Protein AF-A0A968A4W4-F1 (afdb_monomer)

Secondary structure (DSSP, 8-state):
-GGGGTPPEEEEHHHHHHTT--GGGS-TTEEEES-HHHHHHHHHHTTPPP-------

Structure (mmCIF, N/CA/C/O backbone):
data_AF-A0A968A4W4-F1
#
_entry.id   AF-A0A968A4W4-F1
#
loop_
_atom_site.group_PDB
_atom_site.id
_atom_site.type_symbol
_atom_site.label_atom_id
_atom_site.label_alt_id
_atom_site.label_comp_id
_atom_site.label_asym_id
_atom_site.label_entity_id
_atom_site.label_seq_id
_atom_site.pdbx_PDB_ins_code
_atom_site.Cartn_x
_atom_site.Cartn_y
_atom_site.Cartn_z
_atom_site.occupancy
_atom_site.B_iso_or_equiv
_atom_site.auth_seq_id
_atom_site.auth_comp_id
_atom_site.auth_asym_id
_atom_site.auth_atom_id
_atom_site.pdbx_PDB_model_num
ATOM 1 N N . TYR A 1 1 ? -12.579 1.391 -12.155 1.00 77.88 1 TYR A N 1
ATOM 2 C CA . TYR A 1 1 ? -11.665 1.948 -13.181 1.00 77.88 1 TYR A CA 1
ATOM 3 C C . TYR A 1 1 ? -10.211 1.512 -12.987 1.00 77.88 1 TYR A C 1
ATOM 5 O O . TYR A 1 1 ? -9.821 0.554 -13.627 1.00 77.88 1 TYR A O 1
ATOM 13 N N . TYR A 1 2 ? -9.387 2.113 -12.110 1.00 89.00 2 TYR A N 1
ATOM 14 C CA . TYR A 1 2 ? -7.962 1.712 -12.015 1.00 89.00 2 TYR A CA 1
ATOM 15 C C . TYR A 1 2 ? -7.738 0.283 -11.504 1.00 89.00 2 TYR A C 1
ATOM 17 O O . TYR A 1 2 ? -6.850 -0.408 -12.000 1.00 89.00 2 TYR A O 1
ATOM 25 N N . ALA A 1 3 ? -8.567 -0.175 -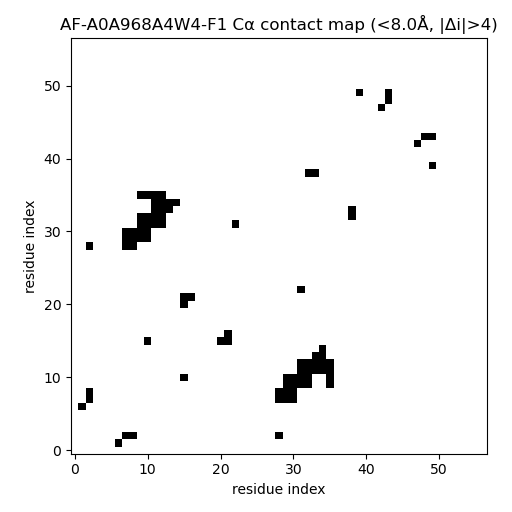10.563 1.00 92.56 3 ALA A N 1
ATOM 26 C CA . ALA A 1 3 ? -8.512 -1.545 -10.052 1.00 92.56 3 ALA A CA 1
ATOM 27 C C . ALA A 1 3 ? -8.741 -2.600 -11.156 1.00 92.56 3 ALA A C 1
ATOM 29 O O . ALA A 1 3 ? -8.168 -3.683 -11.107 1.00 92.56 3 ALA A O 1
ATOM 30 N N . GLU A 1 4 ? -9.499 -2.262 -12.205 1.00 94.56 4 GLU A N 1
ATOM 31 C CA . GLU A 1 4 ? -9.756 -3.153 -13.346 1.00 94.56 4 GLU A CA 1
ATOM 32 C C . GLU A 1 4 ? -8.557 -3.261 -14.307 1.00 94.56 4 GLU A C 1
ATOM 34 O O . GLU A 1 4 ? -8.492 -4.196 -15.099 1.00 94.56 4 GLU A O 1
ATOM 39 N N . PHE A 1 5 ? -7.573 -2.356 -14.224 1.00 95.69 5 PHE A N 1
ATOM 40 C CA . PHE A 1 5 ? -6.354 -2.393 -15.047 1.00 95.69 5 PHE A CA 1
ATOM 41 C C . PHE A 1 5 ? -5.179 -3.125 -14.382 1.00 95.69 5 PHE A C 1
ATOM 43 O O . PHE A 1 5 ? -4.034 -2.977 -14.806 1.00 95.69 5 PHE A O 1
ATOM 50 N N . GLY A 1 6 ? -5.441 -3.906 -13.329 1.00 93.94 6 GLY A N 1
ATOM 51 C CA . GLY A 1 6 ? -4.412 -4.658 -12.606 1.00 93.94 6 GLY A CA 1
ATOM 52 C C . GLY A 1 6 ? -3.643 -3.842 -11.562 1.00 93.94 6 GLY A C 1
ATOM 53 O O . GLY A 1 6 ? -2.632 -4.314 -11.037 1.00 93.94 6 GLY A O 1
ATOM 54 N N . VAL A 1 7 ? -4.109 -2.631 -11.231 1.00 96.00 7 VAL A N 1
ATOM 55 C CA . VAL 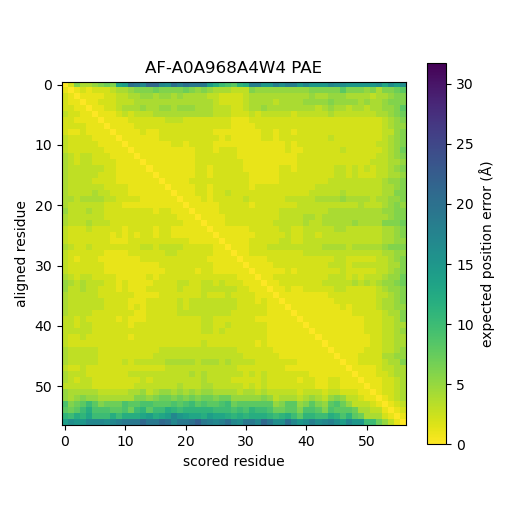A 1 7 ? -3.561 -1.846 -10.116 1.00 96.00 7 VAL A CA 1
ATOM 56 C C . VAL A 1 7 ? -4.116 -2.391 -8.804 1.00 96.00 7 VAL A C 1
ATOM 58 O O . VAL A 1 7 ? -5.324 -2.372 -8.582 1.00 96.00 7 VAL A O 1
ATOM 61 N N . ARG A 1 8 ? -3.228 -2.846 -7.916 1.00 95.75 8 ARG A N 1
ATOM 62 C CA . ARG A 1 8 ? -3.595 -3.294 -6.566 1.00 95.75 8 ARG A CA 1
ATOM 63 C C . ARG A 1 8 ? -3.467 -2.146 -5.578 1.00 95.75 8 ARG A C 1
ATOM 65 O O . ARG A 1 8 ? -2.391 -1.563 -5.445 1.00 95.75 8 ARG A O 1
ATOM 72 N N . PHE A 1 9 ? -4.555 -1.851 -4.880 1.00 96.44 9 PHE A N 1
ATOM 73 C CA . PHE A 1 9 ? -4.608 -0.817 -3.854 1.00 96.44 9 PHE A CA 1
ATOM 74 C C . PHE A 1 9 ? -4.416 -1.462 -2.490 1.00 96.44 9 PHE A C 1
ATOM 76 O O . PHE A 1 9 ? -5.071 -2.454 -2.179 1.00 96.44 9 PHE A O 1
ATOM 83 N N . ARG A 1 10 ? -3.499 -0.912 -1.689 1.00 96.75 10 ARG A N 1
ATOM 84 C CA . ARG A 1 10 ? -3.216 -1.422 -0.347 1.00 96.75 10 ARG A CA 1
ATOM 85 C C . ARG A 1 10 ? -3.329 -0.312 0.686 1.00 96.75 10 ARG A C 1
ATOM 87 O O . ARG A 1 10 ? -2.721 0.743 0.507 1.00 96.75 10 ARG A O 1
ATOM 94 N N . VAL A 1 11 ? -4.068 -0.561 1.762 1.00 97.44 11 VAL A N 1
ATOM 95 C CA . VAL A 1 11 ? -4.229 0.365 2.894 1.00 97.44 11 VAL A CA 1
ATOM 96 C C . VAL A 1 11 ? -3.326 -0.056 4.052 1.00 97.44 11 VAL A C 1
ATOM 98 O O . VAL A 1 11 ? -3.066 -1.237 4.267 1.00 97.44 11 VAL A O 1
ATOM 101 N N . CYS A 1 12 ? -2.812 0.925 4.795 1.00 98.19 12 CYS A N 1
ATOM 102 C CA . CYS A 1 12 ? -2.049 0.684 6.015 1.00 98.19 12 CYS A CA 1
ATOM 103 C C . CYS A 1 12 ? -2.994 0.305 7.162 1.00 98.19 12 CYS A C 1
ATOM 105 O O . CYS A 1 12 ? -3.745 1.160 7.621 1.00 98.19 12 CYS A O 1
ATOM 107 N N . GLY A 1 13 ? -2.903 -0.922 7.671 1.00 97.88 13 GLY A N 1
ATOM 108 C CA . GLY A 1 13 ? -3.725 -1.403 8.784 1.00 97.88 13 GLY A CA 1
ATOM 109 C C . GLY A 1 13 ? -3.505 -0.627 10.085 1.00 97.88 13 GLY A C 1
ATOM 110 O O . GLY A 1 13 ? -4.457 -0.373 10.812 1.00 97.88 13 GLY A O 1
ATOM 111 N N . LEU A 1 14 ? -2.276 -0.167 10.354 1.00 98.19 14 LEU A N 1
ATOM 112 C CA . LEU A 1 14 ? -2.017 0.723 11.497 1.00 98.19 14 LEU A CA 1
ATOM 113 C C . LEU A 1 14 ? -2.788 2.041 11.367 1.00 98.19 14 LEU A C 1
ATOM 115 O O . LEU A 1 14 ? -3.483 2.429 12.294 1.00 98.19 14 LEU A O 1
ATOM 119 N N . ALA A 1 15 ? -2.723 2.685 10.197 1.00 98.00 15 ALA A N 1
ATOM 120 C CA . ALA A 1 15 ? -3.438 3.940 9.980 1.00 98.00 15 ALA A CA 1
ATOM 121 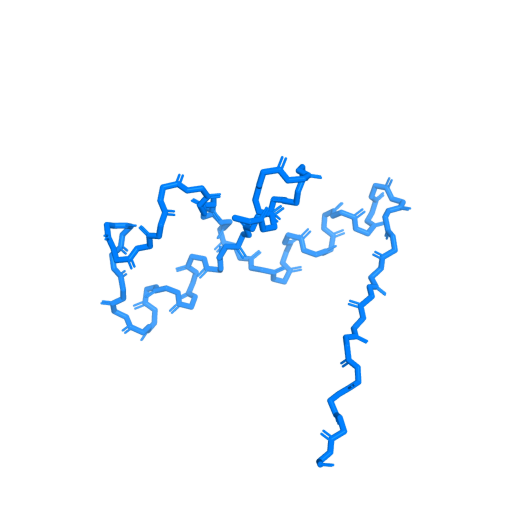C C . ALA A 1 15 ? -4.958 3.725 10.003 1.00 98.00 15 ALA A C 1
ATOM 123 O O . ALA A 1 15 ? -5.668 4.499 10.625 1.00 98.00 15 ALA A O 1
ATOM 124 N N . MET A 1 16 ? -5.454 2.662 9.368 1.00 98.00 16 MET A N 1
ATOM 125 C CA . MET A 1 16 ? -6.865 2.273 9.423 1.00 98.00 16 MET A CA 1
ATOM 126 C C . MET A 1 16 ? -7.374 2.234 10.872 1.00 98.00 16 MET A C 1
ATOM 128 O O . MET A 1 16 ? -8.348 2.912 11.188 1.00 98.00 16 MET A O 1
ATOM 132 N N . ASN A 1 17 ? -6.650 1.540 11.757 1.00 97.50 17 ASN A N 1
ATOM 133 C CA . ASN A 1 17 ? -6.980 1.463 13.180 1.00 97.50 17 ASN A CA 1
ATOM 134 C C . ASN A 1 17 ? -6.879 2.825 13.887 1.00 97.50 17 ASN A C 1
ATOM 136 O O . ASN A 1 17 ? -7.777 3.183 14.643 1.00 97.50 17 ASN A O 1
ATOM 140 N N . ASP A 1 18 ? -5.815 3.59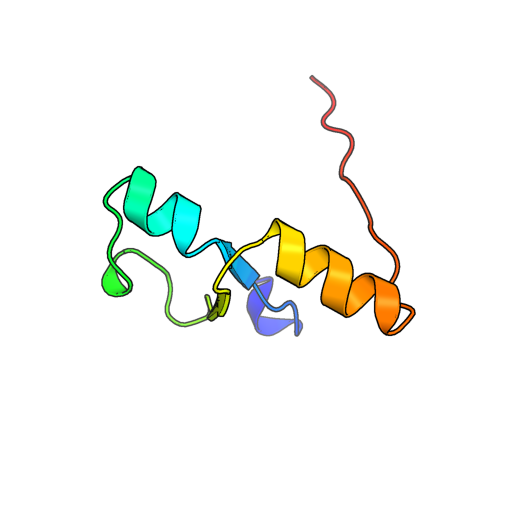5 13.634 1.00 98.19 18 ASP A N 1
ATOM 141 C CA . ASP A 1 18 ? -5.598 4.910 14.258 1.00 98.19 18 ASP A CA 1
ATOM 142 C C . ASP A 1 18 ? -6.705 5.918 13.898 1.00 98.19 18 ASP A C 1
ATOM 144 O O . ASP A 1 18 ? -7.051 6.783 14.705 1.00 98.19 18 ASP A O 1
ATOM 148 N N . PHE A 1 19 ? -7.266 5.804 12.691 1.00 97.75 19 PHE A N 1
ATOM 149 C CA . PHE A 1 19 ? -8.366 6.638 12.204 1.00 97.75 19 PHE A CA 1
ATOM 150 C C . PHE A 1 19 ? -9.758 6.041 12.468 1.00 97.75 19 PHE A C 1
ATOM 152 O O . PHE A 1 19 ? -10.752 6.703 12.172 1.00 97.75 19 PHE A O 1
ATOM 159 N N . GLY A 1 20 ? -9.842 4.844 13.058 1.00 97.88 20 GLY A N 1
ATOM 160 C CA . GLY A 1 20 ? -11.106 4.196 13.415 1.00 97.88 20 GLY A CA 1
ATOM 161 C C . GLY A 1 20 ? -11.925 3.699 12.223 1.00 97.88 20 GLY A C 1
ATOM 162 O O . GLY A 1 20 ? -13.145 3.647 12.331 1.00 97.88 20 GLY A O 1
ATOM 163 N N . TYR A 1 21 ? -11.270 3.371 11.108 1.00 98.06 21 TYR A N 1
ATOM 164 C CA . TYR A 1 21 ? -11.914 2.715 9.970 1.00 98.06 21 TYR A CA 1
ATOM 165 C C . TYR A 1 21 ? -11.998 1.202 10.189 1.00 98.06 21 TYR A C 1
ATOM 167 O O . TYR A 1 21 ? -11.079 0.593 10.741 1.00 98.06 21 TYR A O 1
ATOM 175 N N . GLU A 1 22 ? -13.073 0.600 9.700 1.00 97.19 22 GLU A N 1
ATOM 176 C CA . GLU A 1 22 ? -13.267 -0.845 9.610 1.00 97.19 22 GLU A CA 1
ATOM 177 C C . GLU A 1 22 ? -13.007 -1.338 8.177 1.00 97.19 22 GLU A C 1
ATOM 179 O O . GLU A 1 22 ? -12.931 -0.553 7.232 1.00 97.19 22 GLU A O 1
ATOM 184 N N . GLU A 1 23 ? -12.843 -2.652 7.990 1.00 95.12 23 GLU A N 1
ATOM 185 C CA . GLU A 1 23 ? -12.584 -3.215 6.654 1.00 95.12 23 GLU A CA 1
ATOM 186 C C . GLU A 1 23 ? -13.726 -2.898 5.668 1.00 95.12 23 GLU A C 1
ATOM 188 O O . GLU A 1 23 ? -13.468 -2.595 4.503 1.00 95.12 23 GLU A O 1
ATOM 193 N N . ASP A 1 24 ? -14.966 -2.877 6.167 1.00 97.00 24 ASP A N 1
ATOM 194 C CA . ASP A 1 24 ? -16.189 -2.605 5.402 1.00 97.00 24 ASP A CA 1
ATOM 195 C C . ASP A 1 24 ? -16.336 -1.127 4.980 1.00 97.00 24 ASP A C 1
ATOM 197 O O . ASP A 1 24 ? -17.186 -0.801 4.149 1.00 97.00 24 ASP A O 1
ATOM 201 N N . ASP A 1 25 ? -15.498 -0.223 5.504 1.00 97.81 25 ASP A N 1
ATOM 202 C CA . ASP A 1 25 ? -15.448 1.175 5.051 1.00 97.81 25 ASP A CA 1
ATOM 203 C C . ASP A 1 25 ? -14.719 1.328 3.704 1.00 97.81 25 ASP A C 1
ATOM 205 O O . ASP A 1 25 ? -14.765 2.389 3.068 1.00 97.81 25 ASP A O 1
ATOM 209 N N . PHE A 1 26 ? -14.021 0.283 3.251 1.00 97.06 26 PHE A N 1
ATOM 210 C CA . PHE A 1 26 ? -13.251 0.284 2.015 1.00 97.06 26 PHE A CA 1
ATOM 211 C C . PHE A 1 26 ? -13.992 -0.412 0.875 1.00 97.06 26 PHE A C 1
ATOM 213 O O . PHE A 1 26 ? -14.847 -1.268 1.058 1.00 97.06 26 PHE A O 1
ATOM 220 N N . HIS A 1 27 ? -13.626 -0.059 -0.357 1.00 96.25 27 HIS A N 1
ATOM 221 C CA . HIS A 1 27 ? -14.071 -0.822 -1.517 1.00 96.25 27 HIS A CA 1
ATOM 222 C C . HIS A 1 27 ? -13.461 -2.229 -1.514 1.00 96.25 27 HIS A C 1
ATOM 224 O O . HIS A 1 27 ? -12.265 -2.364 -1.271 1.00 96.25 27 HIS A O 1
ATOM 230 N N . ASP A 1 28 ? -14.228 -3.232 -1.946 1.00 94.31 28 ASP A N 1
ATOM 231 C CA . ASP A 1 28 ? -13.847 -4.659 -1.973 1.00 94.31 28 ASP A CA 1
ATOM 232 C C . ASP A 1 28 ? -12.507 -4.980 -2.670 1.00 94.31 28 ASP A C 1
ATOM 234 O O . ASP A 1 28 ? -11.928 -6.044 -2.469 1.00 94.31 28 ASP A O 1
ATOM 238 N N . PHE A 1 29 ? -12.007 -4.087 -3.532 1.00 95.06 29 PHE A N 1
ATOM 239 C CA . PHE A 1 29 ? -10.723 -4.257 -4.223 1.00 95.06 29 PHE A CA 1
ATOM 240 C C . PHE A 1 29 ? -9.504 -3.805 -3.398 1.00 95.06 29 PHE A C 1
ATOM 242 O O . PHE A 1 29 ? -8.371 -3.911 -3.877 1.00 95.06 29 PHE A O 1
ATOM 249 N N . ILE A 1 30 ? -9.717 -3.232 -2.212 1.00 96.50 30 ILE A N 1
ATOM 250 C CA . ILE A 1 30 ? -8.657 -2.764 -1.321 1.00 96.50 30 ILE A CA 1
ATOM 251 C C . ILE A 1 30 ? -8.152 -3.935 -0.481 1.00 96.50 30 ILE A C 1
ATOM 253 O O . ILE A 1 30 ? -8.907 -4.611 0.206 1.00 96.50 30 ILE A O 1
ATOM 257 N N . GLU A 1 31 ? -6.839 -4.143 -0.499 1.00 96.69 31 GLU A N 1
ATOM 258 C CA . GLU A 1 31 ? -6.177 -5.099 0.384 1.00 96.69 31 GLU A CA 1
ATOM 259 C C . GLU A 1 31 ? -5.598 -4.371 1.606 1.00 96.69 31 GLU A C 1
ATOM 261 O O . GLU A 1 31 ? -4.959 -3.324 1.481 1.00 96.69 31 GLU A O 1
ATOM 266 N N . ILE A 1 32 ? -5.743 -4.934 2.803 1.00 97.44 32 ILE A N 1
ATOM 267 C CA . ILE A 1 32 ? -5.138 -4.357 4.009 1.00 97.44 32 ILE A CA 1
ATOM 268 C C . ILE A 1 32 ? -3.732 -4.935 4.185 1.00 97.44 32 ILE A C 1
ATOM 270 O O . ILE A 1 32 ? -3.5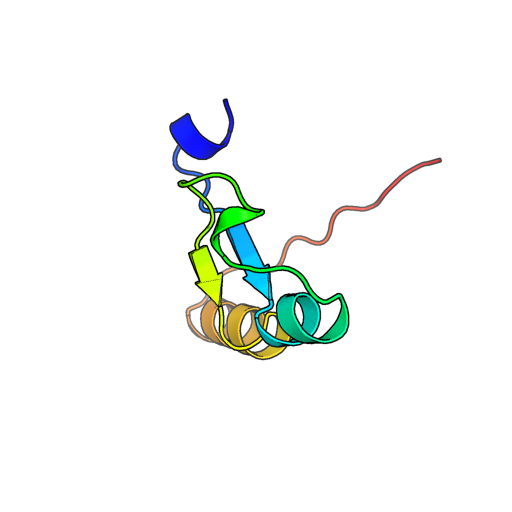29 -6.144 4.298 1.00 97.44 32 ILE A O 1
ATOM 274 N N . ALA A 1 33 ? -2.727 -4.062 4.199 1.00 97.06 33 ALA A N 1
ATOM 275 C CA . ALA A 1 33 ? -1.364 -4.414 4.574 1.00 97.06 33 ALA A CA 1
ATOM 276 C C . ALA A 1 33 ? -1.163 -4.156 6.077 1.00 97.06 33 ALA A C 1
ATOM 278 O O . ALA A 1 33 ? -1.645 -3.139 6.573 1.00 97.06 33 ALA A O 1
ATOM 279 N N . PRO A 1 34 ? -0.385 -4.974 6.811 1.00 95.62 34 PRO A N 1
ATOM 280 C CA . PRO A 1 34 ? -0.155 -4.741 8.240 1.00 95.62 34 PRO A CA 1
ATOM 281 C C . PRO A 1 34 ? 0.427 -3.351 8.542 1.00 95.62 34 PRO A C 1
ATOM 283 O O . PRO A 1 34 ? 0.018 -2.693 9.490 1.00 95.62 34 PRO A O 1
ATOM 286 N N . SER A 1 35 ? 1.366 -2.882 7.714 1.00 97.19 35 SER A N 1
ATOM 287 C CA . SER A 1 35 ? 1.956 -1.542 7.789 1.00 97.19 35 SER A CA 1
ATOM 288 C C . SER A 1 35 ? 2.445 -1.115 6.410 1.00 97.19 35 SER A C 1
ATOM 290 O O . SER A 1 35 ? 3.214 -1.842 5.780 1.00 97.19 35 SER A O 1
ATOM 292 N N . ALA A 1 36 ? 2.059 0.080 5.954 1.00 96.75 36 ALA A N 1
ATOM 293 C CA . ALA A 1 36 ? 2.480 0.590 4.649 1.00 96.75 36 ALA A CA 1
ATOM 294 C C . ALA A 1 36 ? 4.002 0.763 4.538 1.00 96.75 36 ALA A C 1
ATOM 296 O O . ALA A 1 36 ? 4.568 0.484 3.486 1.00 96.75 36 ALA A O 1
ATOM 297 N N . MET A 1 37 ? 4.691 1.169 5.609 1.00 96.62 37 MET A N 1
ATOM 298 C CA . MET A 1 37 ? 6.146 1.375 5.554 1.00 96.62 37 MET A CA 1
ATOM 299 C C . MET A 1 37 ? 6.893 0.053 5.355 1.00 96.62 37 MET A C 1
ATOM 301 O O . MET A 1 37 ? 7.770 -0.046 4.496 1.00 96.62 37 MET A O 1
ATOM 305 N N . THR A 1 38 ? 6.509 -0.985 6.103 1.00 97.06 38 THR A N 1
ATOM 306 C CA . THR A 1 38 ? 7.086 -2.328 5.948 1.00 97.06 38 THR A CA 1
ATOM 307 C C . THR A 1 38 ? 6.724 -2.937 4.593 1.00 97.06 38 THR A C 1
ATOM 309 O O . THR A 1 38 ? 7.562 -3.595 3.981 1.00 97.06 38 THR A O 1
ATOM 312 N N . GLU A 1 39 ? 5.514 -2.680 4.090 1.00 96.88 39 GLU A N 1
ATOM 313 C CA . GLU A 1 39 ? 5.066 -3.115 2.763 1.00 96.88 39 GLU A CA 1
ATOM 314 C C . GLU A 1 39 ? 5.930 -2.510 1.643 1.00 96.88 39 GLU A C 1
ATOM 316 O O . GLU A 1 39 ? 6.423 -3.233 0.777 1.00 96.88 39 GLU A O 1
ATOM 321 N N . LEU A 1 40 ? 6.183 -1.196 1.680 1.00 97.00 40 LEU A N 1
ATOM 322 C CA . LEU A 1 40 ? 7.045 -0.525 0.701 1.00 97.00 40 LEU A CA 1
ATOM 323 C C . LEU A 1 40 ? 8.473 -1.080 0.746 1.00 97.00 40 LEU A C 1
ATOM 325 O O . LEU A 1 40 ? 9.033 -1.424 -0.297 1.00 97.00 40 LEU A O 1
ATOM 329 N N . ALA A 1 41 ? 9.038 -1.250 1.946 1.00 97.62 41 ALA A N 1
ATOM 330 C CA . ALA A 1 41 ? 10.358 -1.855 2.115 1.00 97.62 41 ALA A CA 1
ATOM 331 C C . ALA A 1 41 ? 10.407 -3.295 1.569 1.00 97.62 41 ALA A C 1
ATOM 333 O O . ALA A 1 41 ? 11.369 -3.672 0.898 1.00 97.62 41 ALA A O 1
ATOM 334 N N . HIS A 1 42 ? 9.359 -4.092 1.802 1.00 97.06 42 HIS A N 1
ATOM 335 C CA . HIS A 1 42 ? 9.244 -5.455 1.288 1.00 97.06 42 HIS A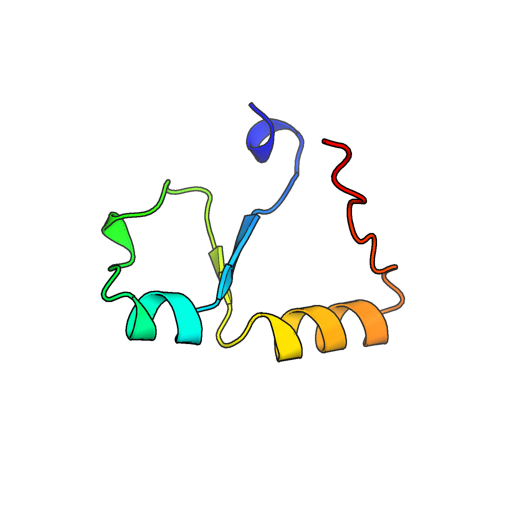 CA 1
ATOM 336 C C . HIS A 1 42 ? 9.311 -5.503 -0.244 1.00 97.06 42 HIS A C 1
ATOM 338 O O . HIS A 1 42 ? 10.066 -6.303 -0.802 1.00 97.06 42 HIS A O 1
ATOM 344 N N . TRP A 1 43 ? 8.563 -4.638 -0.934 1.00 97.62 43 TRP A N 1
ATOM 345 C CA . TRP A 1 43 ? 8.566 -4.598 -2.399 1.00 97.62 43 TRP A CA 1
ATOM 346 C C . TRP A 1 43 ? 9.859 -4.021 -2.970 1.00 97.62 43 TRP A C 1
ATOM 348 O O . TRP A 1 43 ? 10.400 -4.577 -3.927 1.00 97.62 43 TRP A O 1
ATOM 358 N N . GLN A 1 44 ? 10.420 -2.984 -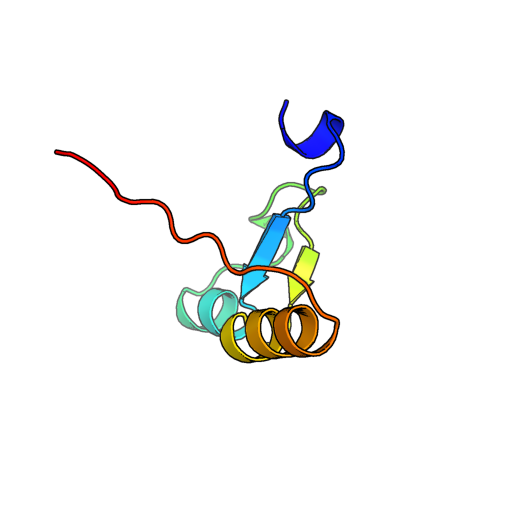2.350 1.00 98.19 44 GLN A N 1
ATOM 359 C CA . GLN A 1 44 ? 11.725 -2.457 -2.750 1.00 98.19 44 GLN A CA 1
ATOM 360 C C . GLN A 1 44 ? 12.830 -3.521 -2.647 1.00 98.19 44 GLN A C 1
ATOM 362 O O . GLN A 1 44 ? 13.624 -3.666 -3.575 1.00 98.19 44 GLN A O 1
ATOM 367 N N . ASN A 1 45 ? 12.830 -4.348 -1.594 1.00 98.44 45 ASN A N 1
ATOM 368 C CA . ASN A 1 45 ? 13.775 -5.465 -1.442 1.00 98.44 45 ASN A CA 1
ATOM 369 C C . ASN A 1 45 ? 13.602 -6.572 -2.497 1.00 98.44 45 ASN A C 1
ATOM 371 O O . ASN A 1 45 ? 14.530 -7.338 -2.744 1.00 98.44 45 ASN A O 1
ATOM 375 N N . LYS A 1 46 ? 12.434 -6.653 -3.143 1.00 98.31 46 LYS A N 1
ATOM 376 C CA . LYS A 1 46 ? 12.171 -7.546 -4.283 1.00 98.31 46 LYS A CA 1
ATOM 377 C C . LYS A 1 46 ? 12.558 -6.932 -5.636 1.00 98.31 46 LYS A C 1
ATOM 379 O O . LYS A 1 46 ? 12.311 -7.552 -6.666 1.00 98.31 46 LYS A O 1
ATOM 384 N N . G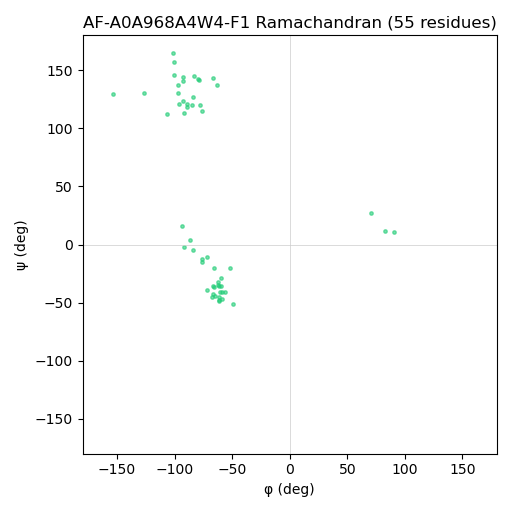LY A 1 47 ? 13.147 -5.735 -5.643 1.00 98.44 47 GLY A N 1
ATOM 385 C CA . GLY A 1 47 ? 13.591 -5.040 -6.853 1.00 98.44 47 GLY A CA 1
ATOM 386 C C . GLY A 1 47 ? 12.549 -4.111 -7.477 1.00 98.44 47 GLY A C 1
ATOM 387 O O . GLY A 1 47 ? 12.753 -3.645 -8.595 1.00 98.44 47 GLY A O 1
ATOM 388 N N . TYR A 1 48 ? 11.441 -3.824 -6.787 1.00 98.38 48 TYR A N 1
ATOM 389 C CA . TYR A 1 48 ? 10.452 -2.863 -7.275 1.00 98.38 48 TYR A CA 1
ATOM 390 C C . TYR A 1 48 ? 10.911 -1.426 -7.009 1.00 98.38 48 TYR A C 1
ATOM 392 O O . TYR A 1 48 ? 11.477 -1.116 -5.960 1.00 98.38 48 TYR A O 1
ATOM 400 N N . ALA A 1 49 ? 10.633 -0.529 -7.953 1.00 97.94 49 ALA A N 1
ATOM 401 C CA . ALA A 1 49 ? 10.894 0.894 -7.783 1.00 97.94 49 ALA A CA 1
ATOM 402 C C . ALA A 1 49 ? 9.806 1.563 -6.928 1.00 97.94 49 ALA A C 1
ATOM 404 O O . ALA A 1 49 ? 8.618 1.278 -7.084 1.00 97.94 49 ALA A O 1
ATOM 405 N N . LEU A 1 50 ? 10.212 2.506 -6.074 1.00 96.25 50 LEU A N 1
ATOM 406 C CA . LEU A 1 50 ? 9.294 3.420 -5.398 1.00 96.25 50 LEU A CA 1
ATOM 407 C C . LEU A 1 50 ? 9.079 4.660 -6.268 1.00 96.25 50 LEU A C 1
ATOM 409 O O . LEU A 1 50 ? 10.017 5.418 -6.515 1.00 96.25 50 LEU A O 1
ATOM 413 N N . ILE A 1 51 ? 7.837 4.896 -6.682 1.00 95.75 51 ILE A N 1
ATOM 414 C CA . ILE A 1 51 ? 7.437 6.120 -7.378 1.00 95.75 51 ILE A CA 1
ATOM 415 C C . ILE A 1 51 ? 6.629 6.964 -6.398 1.00 95.75 51 ILE A C 1
ATOM 417 O O . ILE A 1 51 ? 5.526 6.586 -6.009 1.00 95.75 51 ILE A O 1
ATOM 421 N N . ARG A 1 52 ? 7.181 8.110 -5.990 1.00 93.81 52 ARG A N 1
ATOM 422 C CA . ARG A 1 52 ? 6.465 9.086 -5.164 1.00 93.81 52 ARG A CA 1
ATOM 423 C C . ARG A 1 52 ? 5.868 10.163 -6.075 1.00 93.81 52 ARG A C 1
ATOM 425 O O . ARG A 1 52 ? 6.646 10.826 -6.764 1.00 93.81 52 ARG A O 1
ATOM 432 N N . PRO A 1 53 ? 4.540 10.367 -6.084 1.00 90.62 53 PRO A N 1
ATOM 433 C CA . PRO A 1 53 ? 3.946 11.448 -6.856 1.00 90.62 53 PRO A CA 1
ATOM 434 C C . PRO A 1 53 ? 4.435 12.802 -6.328 1.00 90.62 53 PRO A C 1
ATOM 436 O O . PRO A 1 53 ? 4.527 13.013 -5.117 1.00 90.62 53 PRO A O 1
ATOM 439 N N . LEU A 1 54 ? 4.758 13.713 -7.244 1.00 92.50 54 LEU A N 1
ATOM 440 C CA . LEU A 1 54 ? 4.935 15.126 -6.934 1.00 92.50 54 LEU A CA 1
ATOM 441 C C . LEU A 1 54 ? 3.583 15.801 -7.156 1.00 92.50 54 LEU A C 1
ATOM 443 O O . LEU A 1 54 ? 3.095 15.835 -8.284 1.00 92.50 54 LEU A O 1
ATOM 447 N N . ILE A 1 55 ? 2.968 16.283 -6.081 1.00 89.75 55 ILE A N 1
ATOM 448 C CA . ILE A 1 55 ? 1.715 17.031 -6.171 1.00 89.75 55 ILE A CA 1
ATOM 449 C C . ILE A 1 55 ? 2.074 18.488 -6.459 1.00 89.75 55 ILE A C 1
ATOM 451 O O . ILE A 1 55 ? 2.826 19.096 -5.700 1.00 89.75 55 ILE A O 1
ATOM 455 N N . MET A 1 56 ? 1.583 19.002 -7.584 1.00 87.75 56 MET A N 1
ATOM 456 C CA . MET A 1 56 ? 1.674 20.415 -7.952 1.00 87.75 56 MET A CA 1
ATOM 457 C C . MET A 1 56 ? 0.404 21.116 -7.450 1.00 87.75 56 MET A C 1
ATOM 459 O O . MET A 1 56 ? -0.667 20.508 -7.518 1.00 87.75 56 MET A O 1
ATOM 463 N N . GLU A 1 57 ? 0.539 22.338 -6.927 1.00 78.81 57 GLU A N 1
ATOM 464 C CA . GLU A 1 57 ? -0.595 23.196 -6.526 1.00 78.81 57 GLU A CA 1
ATOM 465 C C . GLU A 1 57 ? -1.439 23.656 -7.722 1.00 78.81 57 GLU A C 1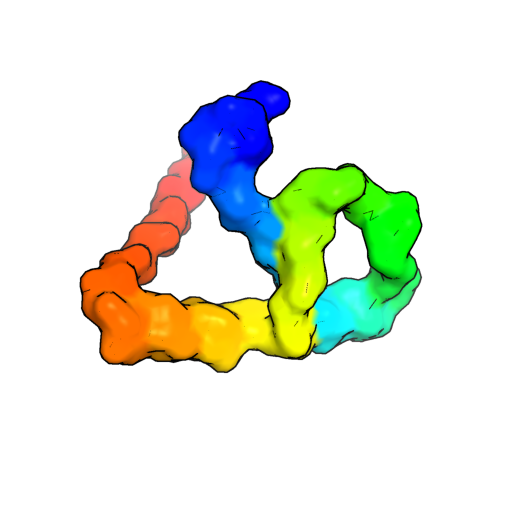
ATOM 467 O O . GLU A 1 57 ? -0.856 23.898 -8.808 1.00 78.81 57 GLU A O 1
#

Radius of gyration: 13.06 Å; Cα contacts (8 Å, |Δi|>4): 44; chains: 1; bounding box: 30×31×29 Å

Sequence (57 aa):
YYAEFGVRFRVCGLAMNDFGYEEDDFHDFIEIAPSAMTELAHWQNKGYALIRPLIME

Solvent-accessible surface area (backbone atoms only — not comparable to full-atom values): 3746 Å² total; per-residue (Å²): 113,67,62,78,74,74,50,81,47,70,44,32,42,53,56,34,56,78,71,70,54,58,80,84,78,50,62,92,75,55,42,77,36,78,38,52,69,61,50,52,52,54,43,42,75,72,71,46,83,88,83,79,85,81,85,79,134

Mean predicted aligned error: 3.15 Å

pLDDT: mean 95.57, std 4.05, range [77.88, 98.44]

Nearest PDB structures (foldseek):
  1l1s-assembly1_A  TM=9.820E-01  e=2.167E-02  Methanothermobacter thermautotrophicus
  2pd2-assembly1_A  TM=9.736E-01  e=2.855E-01  Sulfurisphaera tokodaii str. 7
  8uja-assembly1_A  TM=9.724E-01  e=4.046E-01  Sulfurisphaera tokodaii str. 7

Foldseek 3Di:
DVLVVVDQAEDAPVVCVVVVHDPVVDDPRYHYDPGPVVVVVVVVVVVDDDDDDDDDD